Protein AF-A0A3S1CJW5-F1 (afdb_monomer_lite)

Secondary structure (DSSP, 8-state):
--HHHHHHHHHHHHH--HHHHHHHHTSEEEEEE-SS-TT-SEEEEEEE-GGGHHHHHHTHHHHHHHHHHHT-EEEEEEHHHHHHHHHHHHHH---HHHHHHHHHHHHHH-

pLDDT: mean 84.61, std 10.43, range [50.06, 94.5]

Structure (mmCIF, N/CA/C/O backbone):
data_AF-A0A3S1CJW5-F1
#
_entry.id   AF-A0A3S1CJW5-F1
#
loop_
_atom_site.group_PDB
_atom_site.id
_atom_site.type_symbol
_atom_site.label_atom_id
_atom_site.label_alt_id
_atom_site.label_comp_id
_atom_site.label_asym_id
_atom_site.label_entity_id
_atom_site.label_seq_id
_atom_site.pdbx_PDB_ins_code
_atom_site.Cartn_x
_atom_site.Cartn_y
_atom_site.Cartn_z
_atom_site.occupancy
_atom_site.B_iso_or_equiv
_atom_site.auth_seq_id
_atom_site.auth_comp_id
_atom_site.auth_asym_id
_atom_site.auth_atom_id
_atom_site.pdbx_PDB_model_num
ATOM 1 N N . MET A 1 1 ? 0.651 -4.836 -14.595 1.00 50.06 1 MET A N 1
ATOM 2 C CA . MET A 1 1 ? 0.993 -5.539 -13.345 1.00 50.06 1 MET A CA 1
ATOM 3 C C . MET A 1 1 ? 1.282 -6.998 -13.670 1.00 50.06 1 MET A C 1
ATOM 5 O O . MET A 1 1 ? 0.363 -7.769 -13.921 1.00 50.06 1 MET A O 1
ATOM 9 N N . THR A 1 2 ? 2.551 -7.395 -13.764 1.00 58.31 2 THR A N 1
ATOM 10 C CA . THR A 1 2 ? 2.894 -8.815 -13.948 1.00 58.31 2 THR A CA 1
ATOM 11 C C . THR A 1 2 ? 2.717 -9.575 -12.629 1.00 58.31 2 THR A C 1
ATOM 13 O O . THR A 1 2 ? 2.900 -9.019 -11.545 1.00 58.31 2 THR A O 1
ATOM 16 N N . LEU A 1 3 ? 2.418 -10.878 -12.705 1.00 59.16 3 LEU A N 1
ATOM 17 C CA . LEU A 1 3 ? 2.333 -11.802 -11.555 1.00 59.16 3 LEU A CA 1
ATOM 18 C C . LEU A 1 3 ? 3.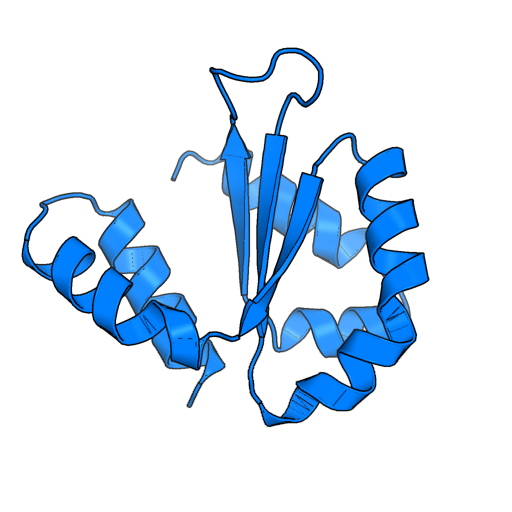533 -11.704 -10.590 1.00 59.16 3 LEU A C 1
ATOM 20 O O . LEU A 1 3 ? 3.422 -12.027 -9.408 1.00 59.16 3 LEU A O 1
ATOM 24 N N . ARG A 1 4 ? 4.688 -11.257 -11.093 1.00 55.81 4 ARG A N 1
ATOM 25 C CA . ARG A 1 4 ? 5.922 -11.056 -10.329 1.00 55.81 4 ARG A CA 1
ATOM 26 C C . ARG A 1 4 ? 5.801 -9.934 -9.291 1.00 55.81 4 ARG A C 1
ATOM 28 O O . ARG A 1 4 ? 6.293 -10.107 -8.178 1.00 55.81 4 ARG A O 1
ATOM 35 N N . TYR A 1 5 ? 5.117 -8.838 -9.619 1.00 65.81 5 TYR A N 1
ATOM 36 C CA . TYR A 1 5 ? 4.956 -7.684 -8.727 1.00 65.81 5 TYR A CA 1
ATOM 37 C C . TYR A 1 5 ? 3.933 -7.953 -7.622 1.00 65.81 5 TYR A C 1
ATOM 39 O O . TYR A 1 5 ? 4.209 -7.697 -6.454 1.00 65.81 5 TYR A O 1
ATOM 47 N N . LEU A 1 6 ? 2.826 -8.624 -7.958 1.00 63.97 6 LEU A N 1
ATOM 48 C CA . LEU A 1 6 ? 1.851 -9.128 -6.981 1.00 63.97 6 LEU A CA 1
ATOM 49 C C . LEU A 1 6 ? 2.503 -10.049 -5.937 1.00 63.97 6 LEU A C 1
ATOM 51 O O . LEU A 1 6 ? 2.291 -9.883 -4.737 1.00 63.97 6 LEU A O 1
ATOM 55 N N . LYS A 1 7 ? 3.365 -10.981 -6.373 1.00 69.62 7 LYS A N 1
ATOM 56 C CA . LYS A 1 7 ? 4.118 -11.857 -5.459 1.00 69.62 7 LYS A CA 1
ATOM 57 C C . LYS A 1 7 ? 5.055 -11.076 -4.531 1.00 69.62 7 LYS A C 1
ATOM 59 O O . LYS A 1 7 ? 5.191 -11.447 -3.368 1.00 69.62 7 LYS A O 1
ATOM 64 N N . LYS A 1 8 ? 5.691 -10.005 -5.017 1.00 72.06 8 LYS A N 1
ATOM 65 C CA . LYS A 1 8 ? 6.574 -9.148 -4.208 1.00 72.06 8 LYS A CA 1
ATOM 66 C C . LYS A 1 8 ? 5.788 -8.330 -3.178 1.00 72.06 8 LYS A C 1
ATOM 68 O O . LYS A 1 8 ? 6.179 -8.333 -2.015 1.00 72.06 8 LYS A O 1
ATOM 73 N N . SER A 1 9 ? 4.650 -7.743 -3.551 1.00 72.94 9 SER A N 1
ATOM 74 C CA . SER A 1 9 ? 3.757 -7.047 -2.611 1.00 72.94 9 SER A CA 1
ATOM 75 C C . SER A 1 9 ? 3.246 -7.970 -1.498 1.00 72.94 9 SER A C 1
ATOM 77 O O . SER A 1 9 ? 3.236 -7.591 -0.328 1.00 72.94 9 SER A O 1
ATOM 79 N N . ILE A 1 10 ? 2.880 -9.212 -1.836 1.00 75.19 10 ILE A N 1
ATOM 80 C CA . ILE A 1 10 ? 2.474 -10.225 -0.847 1.00 75.19 10 ILE A CA 1
ATOM 81 C C . ILE A 1 10 ? 3.655 -10.615 0.052 1.00 75.19 10 ILE A C 1
ATOM 83 O O . ILE A 1 10 ? 3.482 -10.755 1.261 1.00 75.19 10 ILE A O 1
ATOM 87 N N . LYS A 1 11 ? 4.866 -10.750 -0.508 1.00 80.25 11 LYS A N 1
ATOM 88 C CA . LYS A 1 11 ? 6.075 -11.065 0.266 1.00 80.25 11 LYS A CA 1
ATOM 89 C C . LYS A 1 11 ? 6.358 -10.003 1.332 1.00 8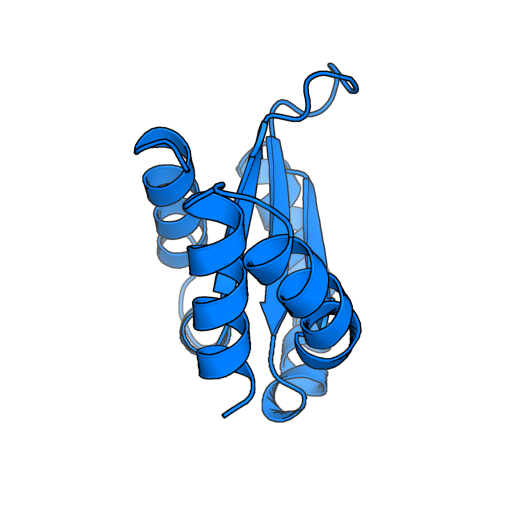0.25 11 LYS A C 1
ATOM 91 O O . LYS A 1 11 ? 6.637 -10.377 2.463 1.00 80.25 11 LYS A O 1
ATOM 96 N N . ILE A 1 12 ? 6.226 -8.717 0.995 1.00 80.31 12 ILE A N 1
ATOM 97 C CA . ILE A 1 12 ? 6.378 -7.597 1.942 1.00 80.31 12 ILE A CA 1
ATOM 98 C C . ILE A 1 12 ? 5.404 -7.761 3.112 1.00 80.31 12 ILE A C 1
ATOM 100 O O . ILE A 1 12 ? 5.826 -7.785 4.262 1.00 80.31 12 ILE A O 1
ATOM 104 N N . LYS A 1 13 ? 4.108 -7.955 2.829 1.00 80.94 13 LYS A N 1
ATOM 105 C CA . LYS A 1 13 ? 3.090 -8.112 3.883 1.00 80.94 13 LYS A CA 1
ATOM 106 C C . LYS A 1 13 ? 3.311 -9.358 4.749 1.00 80.94 13 LYS A C 1
ATOM 108 O O . LYS A 1 13 ? 3.065 -9.310 5.948 1.00 80.94 13 LYS A O 1
ATOM 113 N N . ASN A 1 14 ? 3.780 -10.457 4.159 1.00 83.25 14 ASN A N 1
ATOM 114 C CA . ASN A 1 14 ? 4.018 -11.714 4.875 1.00 83.25 14 ASN A CA 1
ATOM 115 C C . ASN A 1 14 ? 5.309 -11.725 5.700 1.00 83.25 14 ASN A C 1
ATOM 117 O O . ASN A 1 14 ? 5.405 -12.510 6.638 1.00 83.25 14 ASN A O 1
ATOM 121 N N . HIS A 1 15 ? 6.289 -10.888 5.354 1.00 83.44 15 HIS A N 1
ATOM 122 C CA . HIS A 1 15 ? 7.516 -10.720 6.140 1.00 83.44 15 HIS A CA 1
ATOM 123 C C . HIS A 1 15 ? 7.251 -9.966 7.449 1.00 83.44 15 HIS A C 1
ATOM 125 O O . HIS A 1 15 ? 7.958 -10.140 8.436 1.00 83.44 15 HIS A O 1
ATOM 131 N N . CYS A 1 16 ? 6.198 -9.151 7.472 1.00 84.44 16 CYS A N 1
ATOM 132 C CA . CYS A 1 16 ? 5.781 -8.392 8.640 1.00 84.44 16 CYS A CA 1
ATOM 133 C C . CYS A 1 16 ? 4.947 -9.242 9.607 1.00 84.44 16 CYS A C 1
ATOM 135 O O . CYS A 1 16 ? 4.105 -10.042 9.199 1.00 84.44 16 CYS A O 1
ATOM 137 N N . THR A 1 17 ? 5.117 -9.008 10.908 1.00 82.19 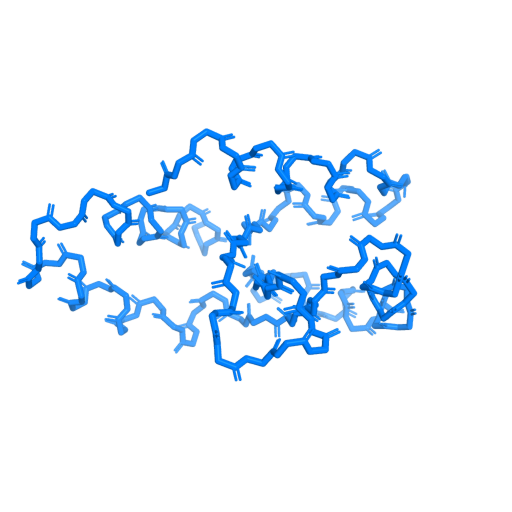17 THR A N 1
ATOM 138 C CA . THR A 1 17 ? 4.369 -9.689 11.976 1.00 82.19 17 THR A CA 1
ATOM 139 C C . THR A 1 17 ? 3.759 -8.697 12.966 1.00 82.19 17 THR A C 1
ATOM 141 O O . THR A 1 17 ? 4.177 -7.541 13.046 1.00 82.19 17 THR A O 1
ATOM 144 N N . GLY A 1 18 ? 2.781 -9.156 13.754 1.00 88.00 18 GLY A N 1
ATOM 145 C CA . GLY A 1 18 ? 2.155 -8.363 14.816 1.00 88.00 18 GLY A CA 1
ATOM 146 C C . GLY A 1 18 ? 1.433 -7.118 14.295 1.00 88.00 18 GLY A C 1
ATOM 147 O O . GLY A 1 18 ? 0.904 -7.114 13.183 1.00 88.00 18 GLY A O 1
ATOM 148 N N . ARG A 1 19 ? 1.447 -6.038 15.087 1.00 87.00 19 ARG A N 1
ATOM 149 C CA . ARG A 1 19 ? 0.703 -4.802 14.795 1.00 87.00 19 ARG A CA 1
ATOM 150 C C . ARG A 1 19 ? 1.083 -4.155 13.460 1.00 87.00 19 ARG A C 1
ATOM 152 O O . ARG A 1 19 ? 0.234 -3.575 12.791 1.00 87.00 19 ARG A O 1
ATOM 159 N N . PHE A 1 20 ? 2.339 -4.289 13.038 1.00 86.12 20 PHE A N 1
ATOM 160 C CA . PHE A 1 20 ? 2.782 -3.755 11.752 1.00 86.12 20 PHE A CA 1
ATOM 161 C C . PHE A 1 20 ? 2.139 -4.481 10.562 1.00 86.12 20 PHE A C 1
ATOM 163 O O . PHE A 1 20 ? 1.785 -3.849 9.569 1.00 86.12 20 PHE A O 1
ATOM 170 N N . LYS A 1 21 ? 1.915 -5.797 10.674 1.00 88.56 21 LYS A N 1
ATOM 171 C CA . LYS A 1 21 ? 1.194 -6.560 9.648 1.00 88.56 21 LYS A CA 1
ATOM 172 C C . LYS A 1 21 ? -0.254 -6.085 9.518 1.00 88.56 21 LYS A C 1
ATOM 174 O O . LYS A 1 21 ? -0.696 -5.806 8.409 1.00 88.56 21 LYS A O 1
ATOM 179 N N . GLU A 1 22 ? -0.951 -5.926 10.643 1.00 88.81 22 GLU A N 1
ATOM 180 C CA . GLU A 1 22 ? -2.334 -5.421 10.683 1.00 88.81 22 GLU A CA 1
ATOM 181 C C . GLU A 1 22 ? -2.457 -4.029 10.040 1.00 88.81 22 GLU A C 1
ATOM 183 O O . GLU A 1 22 ? -3.427 -3.731 9.344 1.00 88.81 22 GLU A O 1
ATOM 188 N N . LEU A 1 23 ? -1.453 -3.169 10.241 1.00 89.25 23 LEU A N 1
ATOM 189 C CA . LEU A 1 23 ? -1.389 -1.855 9.600 1.00 89.25 23 LEU A CA 1
ATOM 190 C C . LEU A 1 23 ? -1.225 -1.971 8.081 1.00 89.25 23 LEU A C 1
ATOM 192 O O . LEU A 1 23 ? -1.952 -1.321 7.329 1.00 89.25 23 LEU A O 1
ATOM 196 N N . LEU A 1 24 ? -0.314 -2.826 7.611 1.00 88.50 24 LEU A N 1
ATOM 197 C CA . LEU A 1 24 ? -0.097 -3.036 6.178 1.00 88.50 24 LEU A CA 1
ATOM 198 C C . LEU A 1 24 ? -1.274 -3.727 5.478 1.00 88.50 24 LEU A C 1
ATOM 200 O O . LEU A 1 24 ? -1.431 -3.578 4.265 1.00 88.50 24 LEU A O 1
ATOM 204 N N . GLU A 1 25 ? -2.119 -4.464 6.195 1.00 88.38 25 GLU A N 1
ATOM 205 C CA . GLU A 1 25 ? -3.367 -5.012 5.648 1.00 88.38 25 GLU A CA 1
ATOM 206 C C . GLU A 1 25 ? -4.344 -3.908 5.229 1.00 88.38 25 GLU A C 1
ATOM 208 O O . GLU A 1 25 ? -4.995 -4.047 4.195 1.00 88.38 25 GLU A O 1
ATOM 213 N N . LYS A 1 26 ? -4.346 -2.770 5.935 1.00 89.75 26 LYS A N 1
ATOM 214 C CA . LYS A 1 26 ? -5.111 -1.564 5.570 1.00 89.75 26 LYS A CA 1
ATOM 215 C C . LYS A 1 26 ? -4.472 -0.749 4.439 1.00 89.75 26 LYS A C 1
ATOM 217 O O . LYS A 1 26 ? -5.092 0.171 3.917 1.00 89.75 26 LYS A O 1
ATOM 222 N N . CYS A 1 27 ? -3.236 -1.068 4.065 1.00 90.69 27 CYS A N 1
ATOM 223 C CA . CYS A 1 27 ? -2.480 -0.358 3.038 1.00 90.69 27 CYS A CA 1
ATOM 224 C C . CYS A 1 27 ? -2.494 -1.114 1.701 1.00 90.69 27 CYS A C 1
ATOM 226 O O . CYS A 1 27 ? -2.612 -2.345 1.644 1.00 90.69 27 CYS A O 1
ATOM 228 N N . PHE A 1 28 ? -2.274 -0.392 0.606 1.00 90.62 28 PHE A N 1
ATOM 229 C CA . PHE A 1 28 ? -1.979 -0.977 -0.699 1.00 90.62 28 PHE A CA 1
ATOM 230 C C . PHE A 1 28 ? -0.481 -0.856 -0.989 1.00 90.62 28 PHE A C 1
ATOM 232 O O . PHE A 1 28 ? 0.071 0.237 -0.980 1.00 90.62 28 PHE A O 1
ATOM 239 N N . VAL A 1 29 ? 0.191 -1.986 -1.226 1.00 90.19 29 VAL A N 1
ATOM 240 C CA . VAL A 1 29 ? 1.627 -2.012 -1.537 1.00 90.19 29 VAL A CA 1
ATOM 241 C C . VAL A 1 29 ? 1.798 -2.294 -3.018 1.00 90.19 29 VAL A C 1
ATOM 243 O O . VAL A 1 29 ? 1.455 -3.381 -3.492 1.00 90.19 29 VAL A O 1
ATOM 246 N N . HIS A 1 30 ? 2.358 -1.335 -3.739 1.00 88.25 30 HIS A N 1
ATOM 247 C CA . HIS A 1 30 ? 2.637 -1.454 -5.161 1.00 88.25 30 HIS A CA 1
ATOM 248 C C . HIS A 1 30 ? 4.144 -1.481 -5.385 1.00 88.25 30 HIS A C 1
ATOM 250 O O . HIS A 1 30 ? 4.838 -0.607 -4.887 1.00 88.25 30 HIS A O 1
ATOM 256 N N . VAL A 1 31 ? 4.647 -2.478 -6.113 1.00 85.38 31 VAL A N 1
ATOM 257 C CA . VAL A 1 31 ? 6.078 -2.635 -6.402 1.00 85.38 31 VAL A CA 1
ATOM 258 C C . VAL A 1 31 ? 6.276 -2.657 -7.908 1.00 85.38 31 VAL A C 1
ATOM 260 O O . VAL A 1 31 ? 5.585 -3.400 -8.603 1.00 85.38 31 VAL A O 1
ATOM 263 N N . ILE A 1 32 ? 7.250 -1.894 -8.387 1.00 80.38 32 ILE A N 1
ATOM 264 C CA . ILE A 1 32 ? 7.687 -1.857 -9.780 1.00 80.38 32 ILE A CA 1
ATOM 265 C C . ILE A 1 32 ? 9.183 -2.168 -9.859 1.00 80.38 32 ILE A C 1
ATOM 267 O O . ILE A 1 32 ? 9.915 -2.031 -8.878 1.00 80.38 32 ILE A O 1
ATOM 271 N N . ALA A 1 33 ? 9.635 -2.644 -11.016 1.00 74.75 33 ALA A N 1
ATOM 272 C CA . ALA A 1 33 ? 11.063 -2.659 -11.309 1.00 74.75 33 ALA A CA 1
ATOM 273 C C . ALA A 1 33 ? 11.488 -1.228 -11.647 1.00 74.75 33 ALA A C 1
ATOM 275 O O . ALA A 1 33 ? 10.769 -0.562 -12.390 1.00 74.75 33 ALA A O 1
ATOM 276 N N . GLU A 1 34 ? 12.623 -0.787 -11.116 1.00 67.12 34 GLU A N 1
ATOM 277 C CA . GLU A 1 34 ? 13.215 0.501 -11.472 1.00 67.12 34 GLU A CA 1
ATOM 278 C C . GLU A 1 34 ? 14.310 0.248 -12.514 1.00 67.12 34 GLU A C 1
ATOM 280 O O . GLU A 1 34 ? 15.378 -0.255 -12.165 1.00 67.12 34 GLU A O 1
ATOM 285 N N . PRO A 1 35 ? 14.046 0.482 -13.811 1.00 59.38 35 PRO A N 1
ATOM 286 C CA . PRO A 1 35 ? 15.036 0.227 -14.848 1.00 59.38 35 PRO A CA 1
ATOM 287 C C . PRO A 1 35 ? 16.185 1.246 -14.835 1.00 59.38 35 PRO A C 1
ATOM 289 O O . PRO A 1 35 ? 17.233 0.957 -15.410 1.00 59.38 35 PRO A O 1
ATOM 292 N N . GLU A 1 36 ? 16.010 2.413 -14.204 1.00 60.69 36 GLU A N 1
ATOM 293 C CA . GLU A 1 36 ? 16.954 3.536 -14.306 1.00 60.69 36 GLU A CA 1
ATOM 294 C C . GLU A 1 36 ? 17.966 3.620 -13.146 1.00 60.69 36 GLU A C 1
ATOM 296 O O . GLU A 1 36 ? 19.022 4.232 -13.308 1.00 60.69 36 GLU A O 1
ATOM 301 N N . CYS A 1 37 ? 17.712 2.955 -12.012 1.00 57.53 37 CYS A N 1
ATOM 302 C CA . CYS A 1 37 ? 18.611 2.921 -10.851 1.00 57.53 37 CYS A CA 1
ATOM 303 C C . CYS A 1 37 ? 19.132 1.496 -10.588 1.00 57.53 37 CYS A C 1
ATOM 305 O O . CYS A 1 37 ? 18.494 0.736 -9.864 1.00 57.53 37 CYS A O 1
ATOM 307 N N . PRO A 1 38 ? 20.315 1.115 -11.106 1.00 57.66 38 PRO A N 1
ATOM 308 C CA . PRO A 1 38 ? 20.839 -0.249 -10.979 1.00 57.66 38 PRO A CA 1
ATOM 309 C C . PRO A 1 38 ? 21.196 -0.664 -9.542 1.00 57.66 38 PRO A C 1
ATOM 311 O O . PRO A 1 38 ? 21.383 -1.852 -9.289 1.00 57.66 38 PRO A O 1
ATOM 314 N N . GLU A 1 39 ? 21.290 0.287 -8.608 1.00 61.50 39 GLU A N 1
ATOM 315 C CA . GLU A 1 39 ? 21.537 0.013 -7.185 1.00 61.50 39 GLU A CA 1
ATOM 316 C C . GLU A 1 39 ? 20.316 -0.579 -6.466 1.00 61.50 39 GLU A C 1
ATOM 318 O O . GLU A 1 39 ? 20.483 -1.234 -5.443 1.00 61.50 39 GLU A O 1
ATOM 323 N N . TRP A 1 40 ? 19.106 -0.392 -7.009 1.00 61.53 40 TRP A N 1
ATOM 324 C CA . TRP A 1 40 ? 17.863 -0.906 -6.437 1.00 61.53 40 TRP A CA 1
ATOM 325 C C . TRP A 1 40 ? 17.068 -1.639 -7.509 1.00 61.53 40 TRP A C 1
ATOM 327 O O . TRP A 1 40 ? 16.524 -1.036 -8.428 1.00 61.53 40 TRP A O 1
ATOM 337 N N . VAL A 1 41 ? 16.940 -2.960 -7.379 1.00 69.56 41 VAL A N 1
ATOM 338 C CA . VAL A 1 41 ? 16.244 -3.771 -8.394 1.00 69.56 41 VAL A CA 1
ATOM 339 C C . VAL A 1 41 ? 14.738 -3.458 -8.436 1.00 69.56 41 VAL A C 1
ATOM 341 O O . VAL A 1 41 ? 14.077 -3.643 -9.463 1.00 69.56 41 VAL A O 1
ATOM 344 N N . PHE A 1 42 ? 14.172 -2.984 -7.322 1.00 79.75 42 PHE A N 1
ATOM 345 C CA . PHE A 1 42 ? 12.749 -2.691 -7.190 1.00 79.75 42 PHE A CA 1
ATOM 346 C C . PHE A 1 42 ? 12.491 -1.426 -6.370 1.00 79.75 42 PHE A C 1
ATOM 348 O O . PHE A 1 42 ? 13.128 -1.191 -5.344 1.00 79.75 42 PHE A O 1
ATOM 355 N N . VAL A 1 43 ? 11.458 -0.683 -6.761 1.00 85.94 43 VAL A N 1
ATOM 356 C CA . VAL A 1 43 ? 10.893 0.432 -5.993 1.00 85.94 43 VAL A CA 1
ATOM 357 C C . VAL A 1 43 ? 9.465 0.069 -5.611 1.00 85.94 43 VAL A C 1
ATOM 359 O O . VAL A 1 43 ? 8.725 -0.510 -6.408 1.00 85.94 43 VAL A O 1
ATOM 362 N N . GLY A 1 44 ? 9.062 0.379 -4.381 1.00 87.56 44 GLY A N 1
ATOM 363 C CA . GLY A 1 44 ? 7.713 0.119 -3.904 1.00 87.56 44 GLY A CA 1
ATOM 364 C C . GLY A 1 44 ? 7.096 1.291 -3.152 1.00 87.56 44 GLY A C 1
ATOM 365 O O . GLY A 1 44 ? 7.733 1.939 -2.331 1.00 87.56 44 GLY A O 1
ATOM 366 N N . ALA A 1 45 ? 5.817 1.535 -3.404 1.00 90.25 45 ALA A N 1
ATOM 367 C CA . ALA A 1 45 ? 5.009 2.499 -2.676 1.00 90.25 45 ALA A CA 1
ATOM 368 C C . ALA A 1 45 ? 4.067 1.770 -1.712 1.00 90.25 45 ALA A C 1
ATOM 370 O O . ALA A 1 45 ? 3.350 0.845 -2.104 1.00 90.25 45 ALA A O 1
ATOM 371 N N . ILE A 1 46 ? 4.056 2.203 -0.452 1.00 92.75 46 ILE A N 1
ATOM 372 C CA . ILE A 1 46 ? 3.061 1.807 0.546 1.00 92.75 46 ILE A CA 1
ATOM 373 C C . ILE A 1 46 ? 2.024 2.924 0.592 1.00 92.75 46 ILE A C 1
ATOM 375 O O . ILE A 1 46 ? 2.242 3.950 1.230 1.00 92.75 46 ILE A O 1
ATOM 379 N N . PHE A 1 47 ? 0.906 2.729 -0.096 1.00 93.50 47 PHE A N 1
ATOM 380 C CA . PHE A 1 47 ? -0.218 3.651 -0.067 1.00 93.50 47 PHE A CA 1
ATOM 381 C C . PHE A 1 47 ? -1.073 3.402 1.169 1.00 93.50 47 PHE A C 1
ATOM 383 O O . PHE A 1 47 ? -1.589 2.296 1.352 1.00 93.50 47 PHE A O 1
ATOM 390 N N . TYR A 1 48 ? -1.223 4.421 2.010 1.00 93.56 48 TYR A N 1
ATOM 391 C CA . TYR A 1 48 ? -1.906 4.305 3.298 1.00 93.56 48 TYR A CA 1
ATOM 392 C C . TYR A 1 48 ? -3.043 5.328 3.459 1.00 93.56 48 TYR A C 1
ATOM 394 O O . TYR A 1 48 ? -2.986 6.402 2.848 1.00 93.56 48 TYR A O 1
ATOM 402 N N . PRO A 1 49 ? -4.076 5.012 4.266 1.00 94.50 49 PRO A N 1
ATOM 403 C CA . PRO A 1 49 ? -5.117 5.967 4.639 1.00 94.50 49 PRO A CA 1
ATOM 404 C C . PRO A 1 49 ? -4.674 6.911 5.760 1.00 94.50 49 PRO A C 1
ATOM 406 O O . PRO A 1 49 ? -3.860 6.542 6.606 1.00 94.50 49 PRO A O 1
ATOM 409 N N . ASP A 1 50 ? -5.299 8.086 5.848 1.00 92.31 50 ASP A N 1
ATOM 410 C CA . ASP A 1 50 ? -5.016 9.091 6.889 1.00 92.31 50 ASP A CA 1
ATOM 411 C C . ASP A 1 50 ? -5.158 8.514 8.315 1.00 92.31 50 ASP A C 1
ATOM 413 O O . ASP A 1 50 ? -4.423 8.881 9.230 1.00 92.31 50 ASP A O 1
ATOM 417 N N . SER A 1 51 ? -6.059 7.542 8.499 1.00 91.88 51 SER A N 1
ATOM 418 C CA . SER A 1 51 ? -6.346 6.910 9.794 1.00 91.88 51 SER A CA 1
ATOM 419 C C . SER A 1 51 ? -5.169 6.149 10.408 1.00 91.88 51 SER A C 1
ATOM 421 O O . SER A 1 51 ? -5.144 5.965 11.624 1.00 91.88 51 SER A O 1
ATOM 423 N N . VAL A 1 52 ? -4.200 5.705 9.602 1.00 91.38 52 VAL A N 1
ATOM 424 C CA . VAL A 1 52 ? -3.039 4.939 10.085 1.00 91.38 52 VAL A CA 1
ATOM 425 C C . VAL A 1 52 ? -1.741 5.730 10.033 1.00 91.38 52 VAL A C 1
ATOM 427 O O . VAL A 1 52 ? -0.701 5.183 10.382 1.00 91.38 52 VAL A O 1
ATOM 430 N N . GLU A 1 53 ? -1.771 6.997 9.617 1.00 91.50 53 GLU A N 1
ATOM 431 C CA . GLU A 1 53 ? -0.563 7.791 9.399 1.00 91.50 53 GLU A CA 1
ATOM 432 C C . GLU A 1 53 ? 0.335 7.845 10.641 1.00 91.50 53 GLU A C 1
ATOM 434 O O . GLU A 1 53 ? 1.513 7.497 10.571 1.00 91.50 53 GLU A O 1
ATOM 439 N N . ASN A 1 54 ? -0.227 8.240 11.785 1.00 90.75 54 ASN A N 1
ATOM 440 C CA . ASN A 1 54 ? 0.532 8.383 13.029 1.00 90.75 54 ASN A CA 1
ATOM 441 C C . ASN A 1 54 ? 1.149 7.048 13.471 1.00 90.75 54 ASN A C 1
ATOM 443 O O . ASN A 1 54 ? 2.307 7.003 13.888 1.00 90.75 54 ASN A O 1
ATOM 447 N N . GLU A 1 55 ? 0.394 5.950 13.340 1.00 89.88 55 GLU A N 1
ATOM 448 C CA . GLU A 1 55 ? 0.900 4.608 13.630 1.00 89.88 55 GLU A CA 1
ATOM 449 C C . GLU A 1 55 ? 2.012 4.231 12.640 1.00 89.88 55 GLU A C 1
ATOM 451 O O . GLU A 1 55 ? 3.075 3.789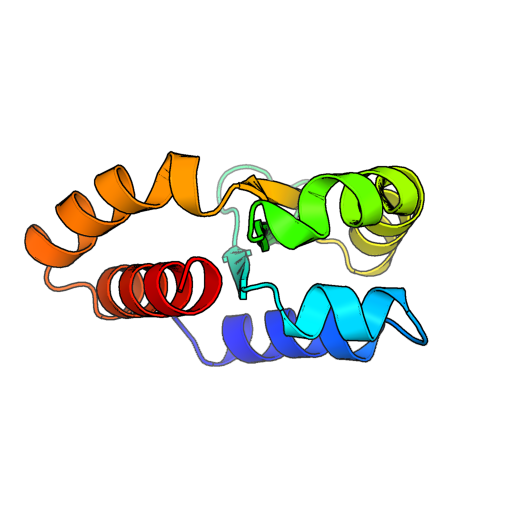 13.062 1.00 89.88 55 GLU A O 1
ATOM 456 N N . LEU A 1 56 ? 1.836 4.471 11.340 1.00 89.50 56 LEU A N 1
ATOM 457 C CA . LEU A 1 56 ? 2.815 4.131 10.306 1.00 89.50 56 LEU A CA 1
ATOM 458 C C . LEU A 1 56 ? 4.133 4.905 10.469 1.00 89.50 56 LEU A C 1
ATOM 460 O O . LEU A 1 56 ? 5.204 4.320 10.309 1.00 89.50 56 LEU A O 1
ATOM 464 N N . GLN A 1 57 ? 4.073 6.184 10.851 1.00 88.81 57 GLN A N 1
ATOM 465 C CA . GLN A 1 57 ? 5.264 6.996 11.137 1.00 88.81 57 GLN A CA 1
ATOM 466 C C . GLN A 1 57 ? 6.100 6.408 12.281 1.00 88.81 57 GLN A C 1
ATOM 468 O O . GLN A 1 57 ? 7.330 6.430 12.217 1.00 88.81 57 GLN A O 1
ATOM 473 N N . SER A 1 58 ? 5.460 5.798 13.287 1.00 91.81 58 SER A N 1
ATOM 474 C CA . SER A 1 58 ? 6.175 5.112 14.373 1.00 91.81 58 SER A CA 1
ATOM 475 C C . SER A 1 58 ? 6.960 3.877 13.897 1.00 91.81 58 SER A C 1
ATOM 477 O O . SER A 1 58 ? 7.940 3.484 14.529 1.00 91.81 58 SER A O 1
ATOM 479 N N . TYR A 1 59 ? 6.602 3.316 12.734 1.00 90.50 59 TYR A N 1
ATOM 480 C CA . TYR A 1 59 ? 7.280 2.180 12.103 1.00 90.50 59 TYR A CA 1
ATOM 481 C C . TYR A 1 59 ? 8.280 2.578 11.008 1.00 90.50 59 TYR A C 1
ATOM 483 O O . TYR A 1 59 ? 8.798 1.700 10.319 1.00 90.50 59 TYR A O 1
ATOM 491 N N . LYS A 1 60 ? 8.618 3.865 10.844 1.00 88.69 60 LYS A N 1
ATOM 492 C CA . LYS A 1 60 ? 9.520 4.322 9.770 1.00 88.69 60 LYS A CA 1
ATOM 493 C C . LYS A 1 60 ? 10.870 3.589 9.757 1.00 88.69 60 LYS A C 1
ATOM 495 O O . LYS A 1 60 ? 11.287 3.108 8.709 1.00 88.69 60 LYS A O 1
ATOM 500 N N . ALA A 1 61 ? 11.500 3.413 10.921 1.00 89.75 61 ALA A N 1
ATOM 501 C CA . ALA A 1 61 ? 12.763 2.675 11.037 1.00 89.75 61 ALA A CA 1
ATOM 502 C C . ALA A 1 61 ? 12.624 1.184 10.674 1.00 89.75 61 ALA A C 1
ATOM 504 O O . ALA A 1 61 ? 13.568 0.560 10.199 1.00 89.75 61 ALA A O 1
ATOM 505 N N . LEU A 1 62 ? 11.446 0.596 10.903 1.00 89.00 62 LEU A N 1
ATOM 506 C CA . LEU A 1 62 ? 11.160 -0.786 10.526 1.00 89.00 62 LEU A CA 1
ATOM 507 C C . LEU A 1 62 ? 10.952 -0.911 9.009 1.00 89.00 62 LEU A C 1
ATOM 509 O O . LEU A 1 62 ? 11.450 -1.858 8.411 1.00 89.00 62 LEU A O 1
ATOM 513 N N . ILE A 1 63 ? 10.269 0.057 8.388 1.00 89.44 63 ILE A N 1
ATOM 514 C CA . ILE A 1 63 ? 10.109 0.133 6.927 1.00 89.44 63 ILE A CA 1
ATOM 515 C C . ILE A 1 63 ? 11.481 0.225 6.253 1.00 89.44 63 ILE A C 1
ATOM 517 O O . ILE A 1 63 ? 11.737 -0.504 5.304 1.00 89.44 63 ILE A O 1
ATOM 521 N N . GLU A 1 64 ? 12.385 1.050 6.781 1.00 88.75 64 GLU A N 1
ATOM 522 C CA . GLU A 1 64 ? 13.748 1.205 6.257 1.00 88.75 64 GLU A CA 1
ATOM 523 C C . GLU A 1 64 ? 14.565 -0.095 6.354 1.00 88.75 64 GLU A C 1
ATOM 525 O O . GLU A 1 64 ? 15.235 -0.491 5.401 1.00 88.75 64 GLU A O 1
ATOM 530 N N . LYS A 1 65 ? 14.450 -0.825 7.474 1.00 89.31 65 LYS A N 1
ATOM 531 C CA . LYS A 1 65 ? 15.046 -2.166 7.606 1.00 89.31 65 LYS A CA 1
ATOM 532 C C . LYS A 1 65 ? 14.467 -3.146 6.591 1.00 89.31 65 LYS A C 1
ATOM 534 O O . LYS A 1 65 ? 15.223 -3.870 5.952 1.00 89.31 65 LYS A O 1
ATOM 539 N N . LEU A 1 66 ? 13.147 -3.137 6.413 1.00 87.50 66 LEU A N 1
ATOM 540 C CA . LEU A 1 66 ? 12.465 -4.008 5.461 1.00 87.50 66 LEU A CA 1
ATOM 541 C C . LEU A 1 66 ? 12.903 -3.730 4.017 1.00 87.50 66 LEU A C 1
ATOM 543 O O . LEU A 1 66 ? 13.080 -4.670 3.243 1.00 87.50 66 LEU A O 1
ATOM 547 N N . SER A 1 67 ? 13.103 -2.453 3.672 1.00 87.50 67 SER A N 1
ATOM 548 C CA . SER A 1 67 ? 13.632 -2.032 2.373 1.00 87.50 67 SER A CA 1
ATOM 549 C C . SER A 1 67 ? 14.993 -2.665 2.090 1.00 87.50 67 SER A C 1
ATOM 551 O O . SER A 1 67 ? 15.192 -3.268 1.036 1.00 87.50 67 SER A O 1
ATOM 553 N N . ASN A 1 68 ? 15.902 -2.600 3.068 1.00 86.19 68 ASN A N 1
ATOM 554 C CA . ASN A 1 68 ? 17.246 -3.167 2.957 1.00 86.19 68 ASN A CA 1
ATOM 555 C C . ASN A 1 68 ? 17.230 -4.704 2.906 1.00 86.19 68 ASN A C 1
ATOM 557 O O . ASN A 1 68 ? 17.945 -5.304 2.112 1.00 86.19 68 ASN A O 1
ATOM 561 N N . GLU A 1 69 ? 16.404 -5.359 3.728 1.00 86.50 69 GLU A N 1
ATOM 562 C CA . GLU A 1 69 ? 16.316 -6.827 3.773 1.00 86.50 69 GLU A CA 1
ATOM 563 C C . GLU A 1 69 ? 15.740 -7.437 2.490 1.00 86.50 69 GLU A C 1
ATOM 565 O O . GLU A 1 69 ? 16.111 -8.545 2.095 1.00 86.50 69 GLU A O 1
ATOM 570 N N . LEU A 1 70 ? 14.791 -6.745 1.857 1.00 83.06 70 LEU A N 1
ATOM 571 C CA . LEU A 1 70 ? 14.106 -7.245 0.666 1.00 83.06 70 LEU A CA 1
ATOM 572 C C . LEU A 1 70 ? 14.718 -6.752 -0.645 1.00 83.06 70 LEU A C 1
ATOM 574 O O . LEU A 1 70 ? 14.281 -7.243 -1.696 1.00 83.06 70 LEU A O 1
ATOM 578 N N . ASP A 1 71 ? 15.700 -5.850 -0.568 1.00 83.56 71 ASP A N 1
ATOM 579 C CA . ASP A 1 71 ? 16.298 -5.146 -1.705 1.00 83.56 71 ASP A CA 1
ATOM 580 C C . ASP A 1 71 ? 15.217 -4.420 -2.532 1.00 83.56 71 ASP A C 1
ATOM 582 O O . ASP A 1 71 ? 15.011 -4.659 -3.725 1.00 83.56 71 ASP A O 1
ATOM 586 N N . ILE A 1 72 ? 14.400 -3.621 -1.832 1.00 84.81 72 ILE A N 1
ATOM 587 C CA . ILE A 1 72 ? 13.292 -2.840 -2.399 1.00 84.81 72 ILE A CA 1
ATOM 588 C C . ILE A 1 72 ? 13.289 -1.463 -1.751 1.00 84.81 72 ILE A C 1
ATOM 590 O O . ILE A 1 72 ? 13.163 -1.361 -0.536 1.00 84.81 72 ILE A O 1
ATOM 594 N N . TRP A 1 73 ? 13.307 -0.394 -2.538 1.00 87.31 73 TRP A N 1
ATOM 595 C CA . TRP A 1 73 ? 13.140 0.952 -1.997 1.00 87.31 73 TRP A CA 1
ATOM 596 C C . TRP A 1 73 ? 11.668 1.220 -1.649 1.00 87.31 73 TRP A C 1
ATOM 598 O O . TRP A 1 73 ? 10.866 1.506 -2.540 1.00 87.31 73 TRP A O 1
ATOM 608 N N . LEU A 1 74 ? 11.284 1.090 -0.372 1.00 89.00 74 LEU A N 1
ATOM 609 C CA . LEU A 1 74 ? 9.902 1.307 0.074 1.00 89.00 74 LEU A CA 1
ATOM 610 C C . LEU A 1 74 ? 9.657 2.730 0.566 1.00 89.00 74 LEU A C 1
ATOM 612 O O . LEU A 1 74 ? 10.293 3.194 1.511 1.00 89.00 74 LEU A O 1
ATOM 616 N N . VAL A 1 75 ? 8.656 3.384 -0.022 1.00 89.94 75 VAL A N 1
ATOM 617 C CA . VAL A 1 75 ? 8.246 4.743 0.340 1.00 89.94 75 VAL A CA 1
ATOM 618 C C . VAL A 1 75 ? 6.790 4.754 0.811 1.00 89.94 75 VAL A C 1
ATOM 620 O O . VAL A 1 75 ? 5.907 4.307 0.074 1.00 89.94 75 VAL A O 1
ATOM 623 N N . PRO A 1 76 ? 6.497 5.269 2.017 1.00 92.12 76 PRO A N 1
ATOM 624 C CA . PRO A 1 76 ? 5.127 5.489 2.457 1.00 92.12 76 PRO A CA 1
ATOM 625 C C . PRO A 1 76 ? 4.541 6.727 1.763 1.00 92.12 76 PRO A C 1
ATOM 627 O O . PRO A 1 76 ? 5.114 7.813 1.829 1.00 92.12 76 PRO A O 1
ATOM 630 N N . VAL A 1 77 ? 3.369 6.580 1.142 1.00 92.94 77 VAL A N 1
ATOM 631 C CA . VAL A 1 77 ? 2.657 7.656 0.433 1.00 92.94 77 VAL A CA 1
ATOM 632 C C . VAL A 1 77 ? 1.197 7.708 0.884 1.00 92.94 77 VAL A C 1
ATOM 634 O O . VAL A 1 77 ? 0.516 6.683 0.904 1.00 92.94 77 VAL A O 1
ATOM 637 N N . ARG A 1 78 ? 0.679 8.894 1.227 1.00 93.25 78 ARG A N 1
ATOM 638 C CA . ARG A 1 78 ? -0.750 9.040 1.542 1.00 93.25 78 ARG A CA 1
ATOM 639 C C . ARG A 1 78 ? -1.567 8.770 0.284 1.00 93.25 78 ARG A C 1
ATOM 641 O O . ARG A 1 78 ? -1.341 9.391 -0.753 1.00 93.25 78 ARG A O 1
ATOM 648 N N . ALA A 1 79 ? -2.537 7.865 0.366 1.00 93.38 79 ALA A N 1
ATOM 649 C CA . ALA A 1 79 ? -3.338 7.481 -0.796 1.00 93.38 79 ALA A CA 1
ATOM 650 C C . ALA A 1 79 ? -4.126 8.676 -1.373 1.00 93.38 79 ALA A C 1
ATOM 652 O O . ALA A 1 79 ? -4.218 8.837 -2.592 1.00 93.38 79 ALA A O 1
ATOM 653 N N . LYS A 1 80 ? -4.632 9.554 -0.499 1.00 93.31 80 LYS A N 1
ATOM 654 C CA . LYS A 1 80 ? -5.349 10.786 -0.858 1.00 93.31 80 LYS A CA 1
ATOM 655 C C . LYS A 1 80 ? -4.520 11.751 -1.708 1.00 93.31 80 LYS A C 1
ATOM 657 O O . LYS A 1 80 ? -5.078 12.411 -2.578 1.00 93.31 80 LYS A O 1
ATOM 662 N N . ASP A 1 81 ? -3.211 11.823 -1.485 1.00 92.94 81 ASP A N 1
ATOM 663 C CA . ASP A 1 81 ? -2.354 12.796 -2.172 1.00 92.94 81 ASP A CA 1
ATOM 664 C C . ASP A 1 81 ? -2.132 12.427 -3.647 1.00 92.94 81 ASP A C 1
ATOM 666 O O . ASP A 1 81 ? -1.797 13.278 -4.467 1.00 92.94 81 ASP A O 1
ATOM 670 N N . VAL A 1 82 ? -2.347 11.157 -4.006 1.00 92.56 82 VAL A N 1
ATOM 671 C CA . VAL A 1 82 ? -2.062 10.627 -5.347 1.00 92.56 82 VAL A CA 1
ATOM 672 C C . VAL A 1 82 ? -3.299 10.144 -6.105 1.00 92.56 82 VAL A C 1
ATOM 674 O O . VAL A 1 82 ? -3.212 9.930 -7.315 1.00 92.56 82 VAL A O 1
ATOM 677 N N . ILE A 1 83 ? -4.450 9.980 -5.439 1.00 92.88 83 ILE A N 1
ATOM 678 C CA . ILE A 1 83 ? -5.647 9.381 -6.051 1.00 92.88 83 ILE A CA 1
ATOM 679 C C . ILE A 1 83 ? -6.159 10.163 -7.263 1.00 92.88 83 ILE A C 1
ATOM 681 O O . ILE A 1 83 ? -6.491 9.544 -8.270 1.00 92.88 83 ILE A O 1
ATOM 685 N N . GLU A 1 84 ? -6.185 11.496 -7.215 1.00 92.19 84 GLU A N 1
ATOM 686 C CA . GLU A 1 84 ? -6.675 12.306 -8.340 1.00 92.19 84 GLU A CA 1
ATOM 687 C C . GLU A 1 84 ? -5.744 12.208 -9.555 1.00 92.19 84 GLU A C 1
ATOM 689 O O . GLU A 1 84 ? -6.203 12.036 -10.682 1.00 92.19 84 GLU A O 1
ATOM 694 N N . SER A 1 85 ? -4.427 12.207 -9.332 1.00 91.31 85 SER A N 1
ATOM 695 C CA . SER A 1 85 ? -3.452 11.973 -10.405 1.00 91.31 85 SER A CA 1
ATOM 696 C C . SER A 1 85 ? -3.634 10.582 -11.026 1.00 91.31 85 SER A C 1
ATOM 698 O O . SER A 1 85 ? -3.706 10.433 -12.250 1.00 91.31 85 SER A O 1
ATOM 700 N N . LYS A 1 86 ? -3.814 9.554 -10.186 1.00 91.12 86 LYS A N 1
ATOM 701 C CA . LYS A 1 86 ? -4.040 8.175 -10.638 1.00 91.12 86 LYS A CA 1
ATOM 702 C C . LYS A 1 86 ? -5.388 7.969 -11.321 1.00 91.12 86 LYS A C 1
ATOM 704 O O . LYS A 1 86 ? -5.458 7.195 -12.270 1.00 91.12 86 LYS A O 1
ATOM 709 N N . LYS A 1 87 ? -6.423 8.714 -10.935 1.00 92.31 87 LYS A N 1
ATOM 710 C CA . LYS A 1 87 ? -7.710 8.763 -11.637 1.00 92.31 87 LYS A CA 1
ATOM 711 C C . LYS A 1 87 ? -7.537 9.258 -13.067 1.00 92.31 87 LYS A C 1
ATOM 713 O O . LYS A 1 87 ? -8.010 8.610 -13.996 1.00 92.31 87 LYS A O 1
ATOM 718 N N . CYS A 1 88 ? -6.839 10.380 -13.251 1.00 92.44 88 CYS A N 1
ATOM 719 C CA . CYS A 1 88 ? -6.577 10.932 -14.578 1.00 92.44 88 CYS A CA 1
ATOM 720 C C . CYS A 1 88 ? -5.837 9.922 -15.465 1.00 92.44 88 CYS A C 1
ATOM 722 O O . CYS A 1 88 ? -6.256 9.687 -16.595 1.00 92.44 88 CYS A O 1
ATOM 724 N N . LEU A 1 89 ? -4.797 9.267 -14.940 1.00 90.31 89 LEU A N 1
ATOM 725 C CA . LEU A 1 89 ? -4.039 8.246 -15.673 1.00 90.31 89 LEU A CA 1
ATOM 726 C C . LEU A 1 89 ? -4.878 7.003 -16.007 1.00 90.31 89 LEU A C 1
ATOM 728 O O . LEU A 1 89 ? -4.824 6.507 -17.133 1.00 90.31 89 LEU A O 1
ATOM 732 N N . ALA A 1 90 ? -5.682 6.518 -15.060 1.00 91.00 90 ALA A N 1
ATOM 733 C CA . ALA A 1 90 ? -6.554 5.363 -15.259 1.00 91.00 90 ALA A CA 1
ATOM 734 C C . ALA A 1 90 ? -7.642 5.608 -16.318 1.00 91.00 90 ALA A C 1
ATOM 736 O O . ALA A 1 90 ? -8.036 4.675 -17.017 1.00 91.00 90 ALA A O 1
ATOM 737 N N . LEU A 1 91 ? -8.130 6.848 -16.434 1.00 91.62 91 LEU A N 1
ATOM 738 C CA . LEU A 1 91 ? -9.125 7.244 -17.435 1.00 91.62 91 LEU A CA 1
ATOM 739 C C . LEU A 1 91 ? -8.500 7.563 -18.799 1.00 91.62 91 LEU A C 1
ATOM 741 O O . LEU A 1 91 ? -9.129 7.318 -19.824 1.00 91.62 91 LEU A O 1
ATOM 745 N N . ALA A 1 92 ? -7.283 8.111 -18.818 1.00 92.75 92 ALA A N 1
ATOM 746 C CA . ALA A 1 92 ? -6.599 8.524 -20.042 1.00 92.75 92 ALA A CA 1
ATOM 747 C C . ALA A 1 92 ? -5.864 7.380 -20.758 1.00 92.75 92 ALA A C 1
ATOM 749 O O . ALA A 1 92 ? -5.464 7.542 -21.909 1.00 92.75 92 ALA A O 1
ATOM 750 N N . THR A 1 93 ? -5.648 6.244 -20.090 1.00 90.06 93 THR A N 1
ATOM 751 C CA . THR A 1 93 ? -4.880 5.121 -20.637 1.00 90.06 93 THR A CA 1
ATOM 752 C C . THR A 1 93 ? -5.686 3.826 -20.645 1.00 90.06 93 THR A C 1
ATOM 754 O O . THR A 1 93 ? -6.512 3.565 -19.771 1.00 90.06 93 THR A O 1
ATOM 757 N N . ASP A 1 94 ? -5.376 2.942 -21.592 1.00 89.44 94 ASP A N 1
ATOM 758 C CA . ASP A 1 94 ? -5.884 1.564 -21.593 1.00 89.44 94 ASP A CA 1
ATOM 759 C C . ASP A 1 94 ? -5.078 0.622 -20.690 1.00 89.44 94 ASP A C 1
ATOM 761 O O . ASP A 1 94 ? -5.282 -0.594 -20.690 1.00 89.44 94 ASP A O 1
ATOM 765 N N . SER A 1 95 ? -4.187 1.175 -19.862 1.00 87.50 95 SER A N 1
ATOM 766 C CA . SER A 1 95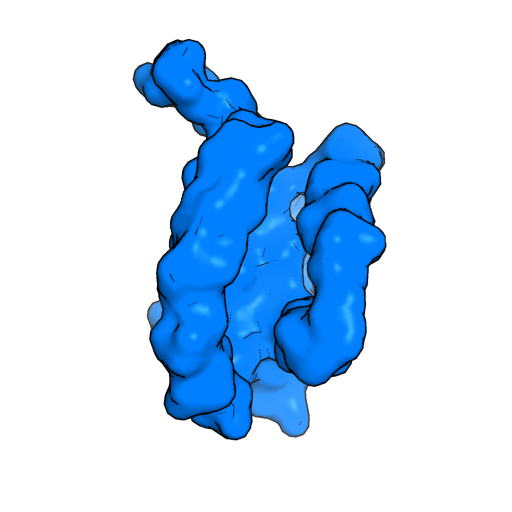 ? -3.397 0.402 -18.915 1.00 87.50 95 SER A CA 1
ATOM 767 C C . SER A 1 95 ? -4.292 -0.186 -17.826 1.00 87.50 95 SER A C 1
ATOM 769 O O . SER A 1 95 ? -4.778 0.510 -16.934 1.00 87.50 95 SER A O 1
ATOM 771 N N . LEU A 1 96 ? -4.470 -1.509 -17.865 1.00 85.81 96 LEU A N 1
ATOM 772 C CA . LEU A 1 96 ? -5.140 -2.259 -16.801 1.00 85.81 96 LEU A CA 1
ATOM 773 C C . LEU A 1 96 ? -4.470 -2.013 -15.438 1.00 85.81 96 LEU A C 1
ATOM 775 O O . LEU A 1 96 ? -5.135 -1.997 -14.410 1.00 85.81 96 LEU A O 1
ATOM 779 N N . GLU A 1 97 ? -3.153 -1.813 -15.427 1.00 84.75 97 GLU A N 1
ATOM 780 C CA . GLU A 1 97 ? -2.394 -1.561 -14.205 1.00 84.75 97 GLU A CA 1
ATOM 781 C C . GLU A 1 97 ? -2.758 -0.232 -13.556 1.00 84.75 97 GLU A C 1
ATOM 783 O O . GLU A 1 97 ? -3.059 -0.221 -12.367 1.00 84.75 97 GLU A O 1
ATOM 788 N N . GLU A 1 98 ? -2.814 0.855 -14.326 1.00 87.44 98 GLU A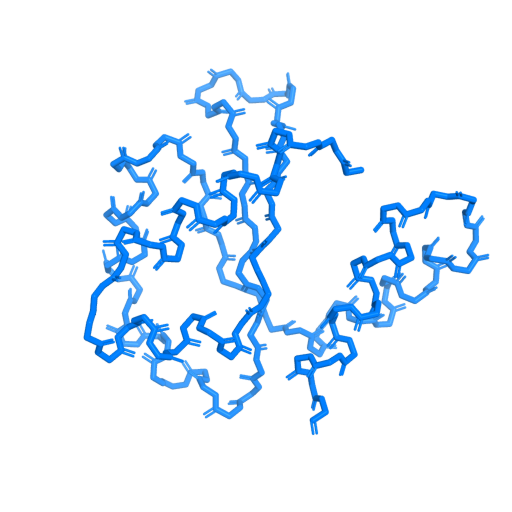 N 1
ATOM 789 C CA . GLU A 1 98 ? -3.223 2.161 -13.796 1.00 87.44 98 GLU A CA 1
ATOM 790 C C . GLU A 1 98 ? -4.669 2.118 -13.282 1.00 87.44 98 GLU A C 1
ATOM 792 O O . GLU A 1 98 ? -4.964 2.648 -12.211 1.00 87.44 98 GLU A O 1
ATOM 797 N N . LYS A 1 99 ? -5.556 1.392 -13.977 1.00 90.12 99 LYS A N 1
ATOM 798 C CA . LYS A 1 99 ? -6.940 1.163 -13.531 1.00 90.12 99 LYS A CA 1
ATOM 799 C C . LYS A 1 99 ? -7.004 0.384 -12.211 1.00 90.12 99 LYS A C 1
ATOM 801 O O . LYS A 1 99 ? -7.740 0.782 -11.313 1.00 90.12 99 LYS A O 1
ATOM 806 N N . ILE A 1 100 ? -6.216 -0.684 -12.056 1.00 89.31 100 ILE A N 1
ATOM 807 C CA . ILE A 1 100 ? -6.142 -1.461 -10.806 1.00 89.31 100 ILE A CA 1
ATOM 808 C C . ILE A 1 100 ? -5.587 -0.607 -9.664 1.00 89.31 100 ILE A C 1
ATOM 810 O O . ILE A 1 100 ? -6.163 -0.605 -8.580 1.00 89.31 100 ILE A O 1
ATOM 814 N N . ILE A 1 101 ? -4.496 0.132 -9.896 1.00 89.19 101 ILE A N 1
ATOM 815 C CA . ILE A 1 101 ? -3.891 1.007 -8.882 1.00 89.19 101 ILE A CA 1
ATOM 816 C C . ILE A 1 101 ? -4.916 2.033 -8.398 1.00 89.19 101 ILE A C 1
ATOM 818 O O . ILE A 1 101 ? -5.071 2.217 -7.194 1.00 89.19 101 ILE A O 1
ATOM 822 N N . TYR A 1 102 ? -5.649 2.665 -9.316 1.00 92.06 102 TYR A N 1
ATOM 823 C CA . TYR A 1 102 ? -6.694 3.618 -8.960 1.00 92.06 102 TYR A CA 1
ATOM 824 C C . TYR A 1 102 ? -7.800 2.993 -8.093 1.00 92.06 102 TYR A C 1
ATOM 826 O O . TYR A 1 102 ? -8.140 3.549 -7.048 1.00 92.06 102 TYR A O 1
ATOM 834 N N . LEU A 1 103 ? -8.321 1.823 -8.476 1.00 91.56 103 LEU A N 1
ATOM 835 C CA . LEU A 1 103 ? -9.357 1.120 -7.706 1.00 91.56 103 LEU A CA 1
ATOM 836 C C . LEU A 1 103 ? -8.862 0.701 -6.312 1.00 91.56 103 LEU A C 1
ATOM 838 O O . LEU A 1 103 ? -9.591 0.808 -5.327 1.00 91.56 103 LEU A O 1
ATOM 842 N N . GLU A 1 104 ? -7.612 0.255 -6.202 1.00 91.56 104 GLU A N 1
ATOM 843 C CA . GLU A 1 104 ? -7.000 -0.093 -4.917 1.00 91.56 104 GLU A CA 1
ATOM 844 C C . GLU A 1 104 ? -6.814 1.141 -4.024 1.00 91.56 104 GLU A C 1
ATOM 846 O O . GLU A 1 104 ? -7.100 1.077 -2.829 1.00 91.56 104 GLU A O 1
ATOM 851 N N . LEU A 1 105 ? -6.412 2.285 -4.589 1.00 92.06 105 LEU A N 1
ATOM 852 C CA . LEU A 1 105 ? -6.341 3.553 -3.857 1.00 92.06 105 LEU A CA 1
ATOM 853 C C . LEU A 1 105 ? -7.719 4.003 -3.362 1.00 92.06 105 LEU A C 1
ATOM 855 O O . LEU A 1 105 ? -7.834 4.441 -2.220 1.00 92.06 105 LEU A O 1
ATOM 859 N N . GLN A 1 106 ? -8.767 3.844 -4.177 1.00 92.75 106 GLN A N 1
ATOM 860 C CA . GLN A 1 106 ? -10.144 4.099 -3.743 1.00 92.75 106 GLN A CA 1
ATOM 861 C C . GLN A 1 106 ? -10.537 3.216 -2.557 1.00 92.75 106 GLN A C 1
ATOM 863 O O . GLN A 1 106 ? -11.103 3.726 -1.593 1.00 92.75 106 GLN A O 1
ATOM 868 N N . ARG A 1 107 ? -10.199 1.919 -2.590 1.00 91.38 107 ARG A N 1
ATOM 869 C CA . ARG A 1 107 ? -10.465 1.000 -1.471 1.00 91.38 107 ARG A CA 1
ATOM 870 C C . ARG A 1 107 ? -9.731 1.417 -0.201 1.00 91.38 107 ARG A C 1
ATOM 872 O O . ARG A 1 107 ? -10.271 1.259 0.881 1.00 91.38 107 ARG A O 1
ATOM 879 N N . VAL A 1 108 ? -8.494 1.892 -0.329 1.00 89.62 108 VAL A N 1
ATOM 880 C CA . VAL A 1 108 ? -7.680 2.302 0.821 1.00 89.62 108 VAL A CA 1
ATOM 881 C C . VAL A 1 108 ? -8.248 3.547 1.499 1.00 89.62 108 VAL A C 1
ATOM 883 O O . VAL A 1 108 ? -8.172 3.642 2.716 1.00 89.62 108 VAL A O 1
ATOM 886 N N . ILE A 1 109 ? -8.787 4.499 0.735 1.00 89.62 109 ILE A N 1
ATOM 887 C CA . ILE A 1 109 ? -9.281 5.779 1.272 1.00 89.62 109 ILE A CA 1
ATOM 888 C C . ILE A 1 109 ? -10.721 5.675 1.804 1.00 89.62 109 ILE A C 1
ATOM 890 O O . ILE A 1 109 ? -11.108 6.495 2.637 1.00 89.62 109 ILE A O 1
ATOM 894 N N . SER A 1 110 ? -11.507 4.713 1.307 1.00 80.38 110 SER A N 1
ATOM 895 C CA . SER A 1 110 ? -12.895 4.472 1.728 1.00 80.38 110 SER A CA 1
ATOM 896 C C . SER A 1 110 ? -13.009 3.871 3.125 1.00 80.38 110 SER A C 1
ATOM 898 O O . SER A 1 110 ? -14.099 4.085 3.702 1.00 80.38 110 SER A O 1
#

Organism: NCBI:txid232991

Foldseek 3Di:
DDPVFVVLLVVLLVVDDDPVSVQLVLWDKGKDQDPPDPQARIEIETEAEPVCVVVVVVCPVVQVVSCVVSSYHYDYDHLVVCLVVLVVVLVVDPDPVSVVSNVRSVSSHD

Sequence (110 aa):
MTLRYLKKSIKIKNHCTGRFKELLEKCFVHVIAEPECPEWVFVGAIFYPDSVENELQSYKALIEKLSNELDIWLVPVRAKDVIESKKCLALATDSLEEKIIYLELQRVIS

Radius of gyration: 13.72 Å; chains: 1; bounding box: 34×25×36 Å